Protein AF-A0A4W5PCU2-F1 (afdb_monomer_lite)

Radius of gyration: 18.95 Å; chains: 1; bounding box: 36×17×60 Å

pLDDT: mean 95.08, std 8.67, range [54.59, 98.75]

InterPro domains:
  IPR038704 YEATS superfamily [G3DSA:2.60.40.1970] (1-49)
  IPR052790 YEATS domain-containing [PTHR47827] (1-48)
  IPR055129 YEATS domain [PS51037] (1-49)

Organism: NCBI:txid62062

Secondary structure (DSSP, 8-state):
-----------EEEEEEEE-SS--TT---EEEEEEEE-GGG---TTT--

Structure (mmCIF, N/CA/C/O backbone):
data_AF-A0A4W5PCU2-F1
#
_entry.id   AF-A0A4W5PCU2-F1
#
loop_
_atom_site.group_PDB
_atom_site.id
_atom_site.type_symbol
_atom_site.label_atom_id
_atom_site.label_alt_id
_atom_site.label_comp_id
_atom_site.label_asym_id
_atom_site.label_entity_id
_atom_site.label_seq_id
_atom_site.pdbx_PDB_ins_code
_atom_site.Cartn_x
_atom_site.Cartn_y
_atom_site.Cartn_z
_atom_site.occupancy
_atom_site.B_iso_or_equiv
_atom_site.auth_seq_id
_atom_site.auth_comp_id
_atom_site.auth_asym_id
_atom_site.auth_atom_id
_atom_site.pdbx_PDB_model_num
ATOM 1 N N . MET A 1 1 ? -22.540 -1.700 34.948 1.00 54.59 1 MET A N 1
ATOM 2 C CA . MET A 1 1 ? -22.066 -0.477 34.268 1.00 54.59 1 MET A CA 1
ATOM 3 C C . MET A 1 1 ? -22.219 -0.694 32.775 1.00 54.59 1 MET A C 1
ATOM 5 O O . MET A 1 1 ? -21.734 -1.707 32.294 1.00 54.59 1 MET A O 1
ATOM 9 N N . ALA A 1 2 ? -22.938 0.174 32.064 1.00 60.34 2 ALA A N 1
ATOM 10 C CA . ALA A 1 2 ? -23.022 0.098 30.607 1.00 60.34 2 ALA A CA 1
ATOM 11 C C . ALA A 1 2 ? -21.864 0.917 30.026 1.00 60.34 2 ALA A C 1
ATOM 13 O O . ALA A 1 2 ? -21.927 2.143 30.009 1.00 60.34 2 ALA A O 1
ATOM 14 N N . THR A 1 3 ? -20.775 0.259 29.634 1.00 77.88 3 THR A N 1
ATOM 15 C CA . THR A 1 3 ? -19.638 0.925 28.990 1.00 77.88 3 THR A CA 1
ATOM 16 C C . THR A 1 3 ? -19.776 0.782 27.483 1.00 77.88 3 THR A C 1
ATOM 18 O O . THR A 1 3 ? -19.642 -0.319 26.951 1.00 77.88 3 THR A O 1
ATOM 21 N N . SER A 1 4 ? -20.057 1.882 26.789 1.00 84.62 4 SER A N 1
ATOM 22 C CA . SER A 1 4 ? -19.887 1.954 25.341 1.00 84.62 4 SER A CA 1
ATOM 23 C C . SER A 1 4 ? -18.403 2.158 25.016 1.00 84.62 4 SER A C 1
ATOM 25 O O . SER A 1 4 ? -17.723 2.958 25.656 1.00 84.62 4 SER A O 1
ATOM 27 N N . GLY A 1 5 ? -17.885 1.407 24.042 1.00 91.12 5 GLY A N 1
ATOM 28 C CA . GLY A 1 5 ? -16.525 1.555 23.523 1.00 91.12 5 GLY A CA 1
ATOM 29 C C . GLY A 1 5 ? -16.563 2.008 22.068 1.00 91.12 5 GLY A C 1
ATOM 30 O O . GLY A 1 5 ? -17.292 1.428 21.267 1.00 91.12 5 GLY A O 1
ATOM 31 N N . ALA A 1 6 ? -15.780 3.030 21.727 1.00 95.00 6 ALA A N 1
ATOM 32 C CA . ALA A 1 6 ? -15.568 3.473 20.354 1.00 95.00 6 ALA A CA 1
ATOM 33 C C . ALA A 1 6 ? -14.079 3.360 20.023 1.00 95.00 6 ALA A C 1
ATOM 35 O O . ALA A 1 6 ? -13.232 3.830 20.781 1.00 95.00 6 ALA A O 1
ATOM 36 N N . VAL A 1 7 ? -13.766 2.725 18.896 1.00 96.25 7 VAL A N 1
ATOM 37 C CA . VAL A 1 7 ? -12.395 2.564 18.408 1.00 96.25 7 VAL A CA 1
ATOM 38 C C . VAL A 1 7 ? -12.255 3.357 17.122 1.00 96.25 7 VAL A C 1
ATOM 40 O O . VAL A 1 7 ? -13.065 3.222 16.208 1.00 96.25 7 VAL A O 1
ATOM 43 N N . GLN A 1 8 ? -11.206 4.168 17.049 1.00 96.94 8 GLN A N 1
ATOM 44 C CA . GLN A 1 8 ? -10.821 4.874 15.840 1.00 96.94 8 GLN A CA 1
ATOM 45 C C . GLN A 1 8 ? -9.464 4.355 15.376 1.00 96.94 8 GLN A C 1
ATOM 47 O O . GLN A 1 8 ? -8.522 4.260 16.160 1.00 96.94 8 GLN A O 1
ATOM 52 N N . VAL A 1 9 ? -9.362 4.055 14.086 1.00 97.00 9 VAL A N 1
ATOM 53 C CA . VAL A 1 9 ? -8.112 3.665 13.429 1.00 97.00 9 VAL A CA 1
ATOM 54 C C . VAL A 1 9 ? -7.796 4.640 12.303 1.00 97.00 9 VAL A C 1
ATOM 56 O O . VAL A 1 9 ? -8.674 5.352 11.811 1.00 97.00 9 VAL A O 1
ATOM 59 N N . LYS A 1 10 ? -6.529 4.681 11.893 1.00 98.25 10 LYS A N 1
ATOM 60 C CA . LYS A 1 10 ? -6.068 5.448 10.736 1.00 98.25 10 LYS A CA 1
ATOM 61 C C . LYS A 1 10 ? -5.366 4.505 9.773 1.00 98.25 10 LYS A C 1
ATOM 63 O O . LYS A 1 10 ? -4.559 3.682 10.195 1.00 98.25 10 LYS A O 1
ATOM 68 N N . LEU A 1 11 ? -5.670 4.659 8.493 1.00 98.25 11 LEU A N 1
ATOM 69 C CA . LEU A 1 11 ? -5.009 3.963 7.399 1.00 98.25 11 LEU A CA 1
ATOM 70 C C . LEU A 1 11 ? -4.461 5.006 6.431 1.00 98.25 11 LEU A C 1
ATOM 72 O O . LEU A 1 11 ? -5.110 6.018 6.170 1.00 98.25 11 LEU A O 1
ATOM 76 N N . GLU A 1 12 ? -3.280 4.740 5.894 1.00 98.44 12 GLU A N 1
ATOM 77 C CA . GLU A 1 12 ? -2.699 5.493 4.792 1.00 98.44 12 GLU A CA 1
ATOM 78 C C . GLU A 1 12 ? -2.863 4.692 3.505 1.00 98.44 12 GLU A C 1
ATOM 80 O O . GLU A 1 12 ? -2.393 3.556 3.399 1.00 98.44 12 GLU A O 1
ATOM 85 N N . LEU A 1 13 ? -3.520 5.304 2.523 1.00 98.44 13 LEU A N 1
ATOM 86 C CA . LEU A 1 13 ? -3.631 4.786 1.168 1.00 98.44 13 LEU A CA 1
ATOM 87 C C . LEU A 1 13 ? -2.805 5.686 0.259 1.00 98.44 13 LEU A C 1
ATOM 89 O O . LEU A 1 13 ? -2.851 6.912 0.376 1.00 98.44 13 LEU A O 1
ATOM 93 N N . GLY A 1 14 ? -2.052 5.090 -0.655 1.00 98.12 14 GLY A N 1
ATOM 94 C CA . GLY A 1 14 ? -1.215 5.862 -1.557 1.00 98.12 14 GLY A CA 1
ATOM 95 C C . GLY A 1 14 ? -0.760 5.074 -2.767 1.00 98.12 14 GLY A C 1
ATOM 96 O O . GLY A 1 14 ? -1.016 3.877 -2.902 1.00 98.12 14 GLY A O 1
ATOM 97 N N . HIS A 1 15 ? -0.074 5.775 -3.664 1.00 98.62 15 HIS A N 1
ATOM 98 C CA . HIS A 1 15 ? 0.541 5.174 -4.834 1.00 98.62 15 HIS A CA 1
ATOM 99 C C . HIS A 1 15 ? 1.843 5.887 -5.197 1.00 98.62 15 HIS A C 1
ATOM 101 O O . HIS A 1 15 ? 2.083 7.030 -4.807 1.00 98.62 15 HIS A O 1
ATOM 107 N N . ARG A 1 16 ? 2.688 5.194 -5.955 1.00 98.44 16 ARG A N 1
ATOM 108 C CA . ARG A 1 16 ? 3.833 5.764 -6.665 1.00 98.44 16 ARG A CA 1
ATOM 109 C C . ARG A 1 16 ? 3.714 5.372 -8.124 1.00 98.44 16 ARG A C 1
ATOM 111 O O . ARG A 1 16 ? 3.432 4.214 -8.415 1.00 98.44 16 ARG A O 1
ATOM 118 N N . ALA A 1 17 ? 3.944 6.324 -9.014 1.00 98.50 17 ALA A N 1
ATOM 119 C CA . ALA A 1 17 ? 4.024 6.086 -10.444 1.00 98.50 17 ALA A CA 1
ATOM 120 C C . ALA A 1 17 ? 5.320 6.700 -10.970 1.00 98.50 17 ALA A C 1
ATOM 122 O O . ALA A 1 17 ? 5.696 7.805 -10.576 1.00 98.50 17 ALA A O 1
ATOM 123 N N . GLN A 1 18 ? 6.004 5.978 -11.848 1.00 98.62 18 GLN A N 1
ATOM 124 C CA . GLN A 1 18 ? 7.242 6.412 -12.468 1.00 98.62 18 GLN A CA 1
ATOM 125 C C . GLN A 1 18 ? 7.157 6.200 -13.973 1.00 98.62 18 GLN A C 1
ATOM 127 O O . GLN A 1 18 ? 6.844 5.108 -14.447 1.00 98.62 18 GLN A O 1
ATOM 132 N N . VAL A 1 19 ? 7.471 7.254 -14.724 1.00 98.44 19 VAL A N 1
ATOM 133 C CA . VAL A 1 19 ? 7.583 7.184 -16.182 1.00 98.44 19 VAL A CA 1
ATOM 134 C C . VAL A 1 19 ? 8.711 6.219 -16.544 1.00 98.44 19 VAL A C 1
ATOM 136 O O . VAL A 1 19 ? 9.842 6.349 -16.063 1.00 98.44 19 VAL A O 1
ATOM 139 N N . ARG A 1 20 ? 8.420 5.257 -17.418 1.00 98.25 20 ARG A N 1
ATOM 140 C CA . ARG A 1 20 ? 9.419 4.328 -17.943 1.00 98.25 20 ARG A CA 1
ATOM 141 C C . ARG A 1 20 ? 10.307 5.030 -18.963 1.00 98.25 20 ARG A C 1
ATOM 143 O O . ARG A 1 20 ? 9.835 5.806 -19.787 1.00 98.25 20 ARG A O 1
ATOM 150 N N . LYS A 1 21 ? 11.595 4.675 -18.984 1.00 98.25 21 LYS A N 1
ATOM 151 C CA . LYS A 1 21 ? 12.535 5.164 -20.014 1.00 98.25 21 LYS A CA 1
ATOM 152 C C . LYS A 1 21 ? 12.143 4.710 -21.427 1.00 98.25 21 LYS A C 1
ATOM 154 O O . LYS A 1 21 ? 12.390 5.425 -22.390 1.00 98.25 21 LYS A O 1
ATOM 159 N N . LYS A 1 22 ? 11.550 3.519 -21.544 1.00 98.25 22 LYS A N 1
ATOM 160 C CA . LYS A 1 22 ? 10.974 2.974 -22.777 1.00 98.25 22 LYS A CA 1
ATOM 161 C C . LYS A 1 22 ? 9.669 2.241 -22.439 1.00 98.25 22 LYS A C 1
ATOM 163 O O . LYS A 1 22 ? 9.654 1.517 -21.432 1.00 98.25 22 LYS A O 1
ATOM 168 N N . PRO A 1 23 ? 8.608 2.388 -23.253 1.00 98.62 23 PRO A N 1
ATOM 169 C CA . PRO A 1 23 ? 7.382 1.622 -23.064 1.00 98.62 23 PRO A CA 1
ATOM 170 C C . PRO A 1 23 ? 7.618 0.106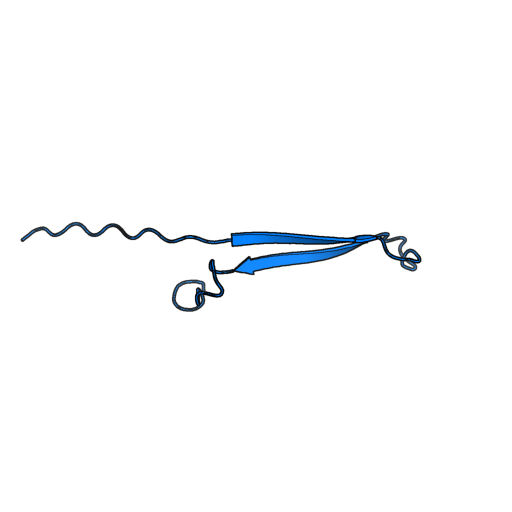 -23.123 1.00 98.62 23 PRO A C 1
ATOM 172 O O . PRO A 1 23 ? 8.599 -0.348 -23.723 1.00 98.62 23 PRO A O 1
ATOM 175 N N . THR A 1 24 ? 6.737 -0.681 -22.500 1.00 98.31 24 THR A N 1
ATOM 176 C CA . THR A 1 24 ? 6.737 -2.146 -22.673 1.00 98.31 24 THR A CA 1
ATOM 177 C C . THR A 1 24 ? 6.362 -2.527 -24.110 1.00 98.31 24 THR A C 1
ATOM 179 O O . THR A 1 24 ? 5.987 -1.667 -24.909 1.00 98.31 24 THR A O 1
ATOM 182 N N . VAL A 1 25 ? 6.463 -3.812 -24.462 1.00 98.31 25 VAL A N 1
ATOM 183 C CA . VAL A 1 25 ? 6.071 -4.302 -25.799 1.00 98.31 25 VAL A CA 1
ATOM 184 C C . VAL A 1 25 ? 4.577 -4.071 -26.049 1.00 98.31 25 VAL A C 1
ATOM 186 O O . VAL A 1 25 ? 4.173 -3.737 -27.156 1.00 98.31 25 VAL A O 1
ATOM 189 N N . GLU A 1 26 ? 3.777 -4.165 -24.993 1.00 98.38 26 GLU A N 1
ATOM 190 C CA . GLU A 1 26 ? 2.344 -3.878 -24.956 1.00 98.38 26 GLU A CA 1
ATOM 191 C C . GLU A 1 26 ? 2.036 -2.369 -24.939 1.00 98.38 26 GLU A C 1
ATOM 193 O O . GLU A 1 26 ? 0.877 -1.974 -25.033 1.00 98.38 26 GLU A O 1
ATOM 198 N N . GLY A 1 27 ? 3.059 -1.515 -24.818 1.00 98.38 27 GLY A N 1
ATOM 199 C CA . GLY A 1 27 ? 2.929 -0.059 -24.850 1.00 98.38 27 GLY A CA 1
ATOM 200 C C . GLY A 1 27 ? 2.742 0.619 -23.490 1.00 98.38 27 GLY A C 1
ATOM 201 O O . GLY A 1 27 ? 2.454 1.815 -23.456 1.00 98.38 27 GLY A O 1
ATOM 202 N N . PHE A 1 28 ? 2.929 -0.071 -22.358 1.00 98.56 28 PHE A N 1
ATOM 203 C CA . PHE A 1 28 ? 2.781 0.564 -21.043 1.00 98.56 28 PHE A CA 1
ATOM 204 C C . PHE A 1 28 ? 3.901 1.567 -20.770 1.00 98.56 28 PHE A C 1
ATOM 206 O O . PHE A 1 28 ? 5.082 1.263 -20.930 1.00 98.56 28 PHE A O 1
ATOM 213 N N . THR A 1 29 ? 3.527 2.767 -20.328 1.00 98.50 29 THR A N 1
ATOM 214 C CA . THR A 1 29 ? 4.436 3.919 -20.207 1.00 98.50 29 THR A CA 1
ATO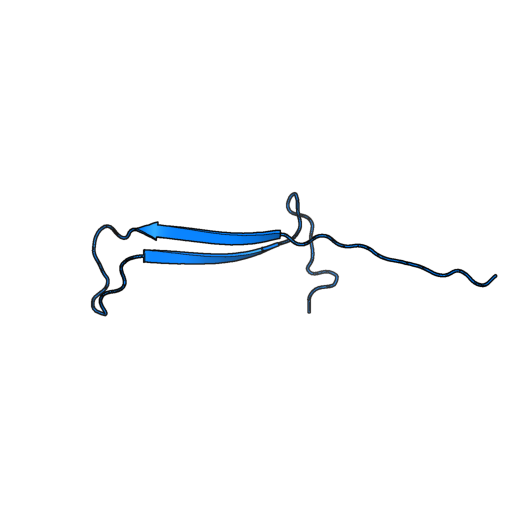M 215 C C . THR A 1 29 ? 4.892 4.204 -18.782 1.00 98.50 29 THR A C 1
ATOM 217 O O . THR A 1 29 ? 5.864 4.932 -18.596 1.00 98.50 29 THR A O 1
ATOM 220 N N . HIS A 1 30 ? 4.220 3.639 -17.781 1.00 98.75 30 HIS A N 1
ATOM 2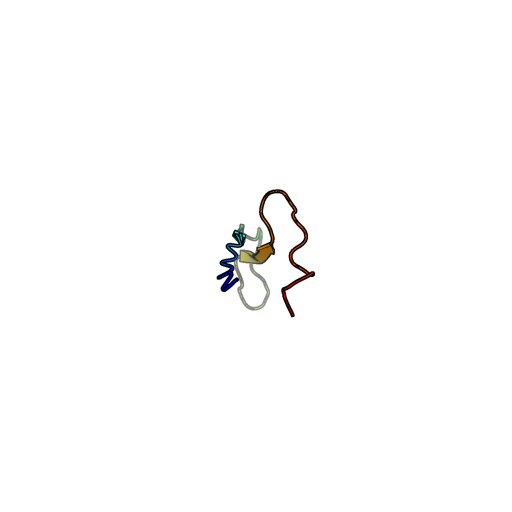21 C CA . HIS A 1 30 ? 4.498 3.889 -16.372 1.00 98.75 30 HIS A CA 1
ATOM 222 C C . HIS A 1 30 ? 4.588 2.580 -15.602 1.00 98.75 30 HIS A C 1
ATOM 224 O O . HIS A 1 30 ? 3.752 1.696 -15.781 1.00 98.75 30 HIS A O 1
ATOM 230 N N . ASP A 1 31 ? 5.568 2.507 -14.709 1.00 98.50 31 ASP A N 1
ATOM 231 C CA . ASP A 1 31 ? 5.566 1.543 -13.618 1.00 98.50 31 ASP A CA 1
ATOM 232 C C . ASP A 1 31 ? 4.845 2.176 -12.436 1.00 98.50 31 ASP A C 1
ATOM 234 O O . ASP A 1 31 ? 5.057 3.352 -12.127 1.00 98.50 31 ASP A O 1
ATOM 238 N N . TRP A 1 32 ? 3.976 1.423 -11.774 1.00 98.44 32 TRP A N 1
ATOM 239 C CA . TRP A 1 32 ? 3.226 1.942 -10.641 1.00 98.44 32 TRP A CA 1
ATOM 240 C C . TRP A 1 32 ? 3.057 0.896 -9.546 1.00 98.44 32 TRP A C 1
ATOM 242 O O . TRP A 1 32 ? 3.111 -0.309 -9.777 1.00 98.44 32 TRP A O 1
ATOM 252 N N . MET A 1 33 ? 2.860 1.388 -8.329 1.00 98.44 33 MET A N 1
ATOM 253 C CA . MET A 1 33 ? 2.559 0.602 -7.140 1.00 98.44 33 MET A CA 1
ATOM 254 C C . MET A 1 33 ? 1.505 1.349 -6.331 1.00 98.44 33 MET A C 1
ATOM 256 O O . MET A 1 33 ? 1.628 2.555 -6.126 1.00 98.44 33 MET A O 1
ATOM 260 N N . VAL A 1 34 ? 0.509 0.625 -5.831 1.00 98.50 34 VAL A N 1
ATOM 261 C CA . VAL A 1 34 ? -0.462 1.108 -4.841 1.00 98.50 34 VAL A CA 1
ATOM 262 C C . VAL A 1 34 ? -0.209 0.417 -3.504 1.00 98.50 34 VAL A C 1
ATOM 264 O O . VAL A 1 34 ? 0.261 -0.720 -3.480 1.00 98.50 34 VAL A O 1
ATOM 267 N N . PHE A 1 35 ? -0.499 1.085 -2.390 1.00 98.00 35 PHE A N 1
ATOM 268 C CA . PHE A 1 35 ? -0.319 0.509 -1.058 1.00 98.00 35 PHE A CA 1
ATOM 269 C C . PHE A 1 35 ? -1.410 0.942 -0.076 1.00 98.00 35 PHE A C 1
ATO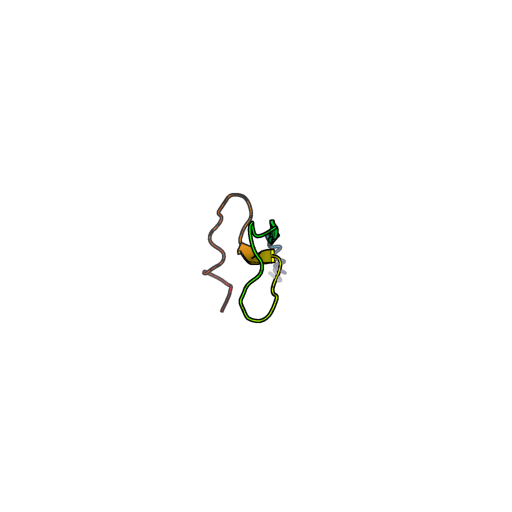M 271 O O . PHE A 1 35 ? -1.984 2.028 -0.189 1.00 98.00 35 PHE A O 1
ATOM 278 N N . VAL A 1 36 ? -1.628 0.087 0.926 1.00 98.12 36 VAL A N 1
ATOM 279 C CA . VAL A 1 36 ? -2.376 0.369 2.156 1.00 98.12 36 VAL A CA 1
ATOM 280 C C . VAL A 1 36 ? -1.450 0.051 3.325 1.00 98.12 36 VAL A C 1
ATOM 282 O O . VAL A 1 36 ? -0.843 -1.019 3.354 1.00 98.12 36 VAL A O 1
ATOM 285 N N . ARG A 1 37 ? -1.305 0.973 4.276 1.00 98.00 37 ARG A N 1
ATOM 286 C CA . ARG A 1 37 ? -0.445 0.784 5.454 1.00 98.00 37 ARG A CA 1
ATOM 287 C C . ARG A 1 37 ? -0.961 1.550 6.670 1.00 98.00 37 ARG A C 1
ATOM 289 O O . ARG A 1 37 ? -1.826 2.412 6.544 1.00 98.00 37 ARG A O 1
ATOM 296 N N . GLY A 1 38 ? -0.407 1.251 7.842 1.00 97.75 38 GLY A N 1
ATOM 297 C CA . GLY A 1 38 ? -0.580 2.091 9.025 1.00 97.75 38 GLY A CA 1
ATOM 298 C C . GLY A 1 38 ? 0.314 3.337 8.967 1.00 97.75 38 GLY A C 1
ATOM 299 O O . GLY A 1 38 ? 1.396 3.276 8.368 1.00 97.75 38 GLY A O 1
ATOM 300 N N . PRO A 1 39 ? -0.098 4.461 9.584 1.00 97.69 39 PRO A N 1
ATOM 301 C CA . PRO A 1 39 ? 0.770 5.626 9.733 1.00 97.69 39 PRO A CA 1
ATOM 302 C C . PRO A 1 39 ? 2.019 5.269 10.540 1.00 97.69 39 PRO A C 1
ATOM 304 O O . PRO A 1 39 ? 1.971 4.381 11.392 1.00 97.69 39 PRO A O 1
ATOM 307 N N . GLU A 1 40 ? 3.140 5.933 10.256 1.00 96.19 40 GLU A N 1
ATOM 308 C CA . GLU A 1 40 ? 4.413 5.749 10.981 1.00 96.19 40 GLU A CA 1
ATOM 309 C C . GLU A 1 40 ? 4.873 4.277 11.087 1.00 96.19 40 GLU A C 1
ATOM 311 O O . GLU A 1 40 ? 5.527 3.880 12.045 1.00 96.19 40 GLU A O 1
ATOM 316 N N . HIS A 1 41 ? 4.550 3.455 10.081 1.00 91.50 41 HIS A N 1
ATOM 317 C CA . HIS A 1 41 ? 4.844 2.012 10.044 1.00 91.50 41 HIS A CA 1
ATOM 318 C C . HIS A 1 41 ? 4.146 1.183 11.141 1.00 91.50 41 HIS A C 1
ATOM 320 O O . HIS A 1 41 ? 4.598 0.088 11.476 1.00 91.50 41 HIS A O 1
ATOM 326 N N . THR A 1 42 ? 3.021 1.661 11.678 1.00 97.00 42 THR A N 1
ATOM 327 C CA . THR A 1 42 ? 2.191 0.883 12.611 1.00 97.00 42 THR A CA 1
ATOM 328 C C . THR A 1 42 ? 1.667 -0.411 11.976 1.00 97.00 42 THR A C 1
ATOM 330 O O . THR A 1 42 ? 1.276 -0.449 10.805 1.00 97.00 42 THR A O 1
ATOM 333 N N . ASN A 1 43 ? 1.656 -1.495 12.761 1.00 97.25 43 ASN A N 1
ATOM 334 C CA . ASN A 1 43 ? 1.223 -2.806 12.286 1.00 97.25 43 ASN A CA 1
ATOM 335 C C . ASN A 1 43 ? -0.310 -2.909 12.244 1.00 97.25 43 ASN A C 1
ATOM 337 O O . ASN A 1 43 ? -0.964 -3.024 13.278 1.00 97.25 43 ASN A O 1
ATO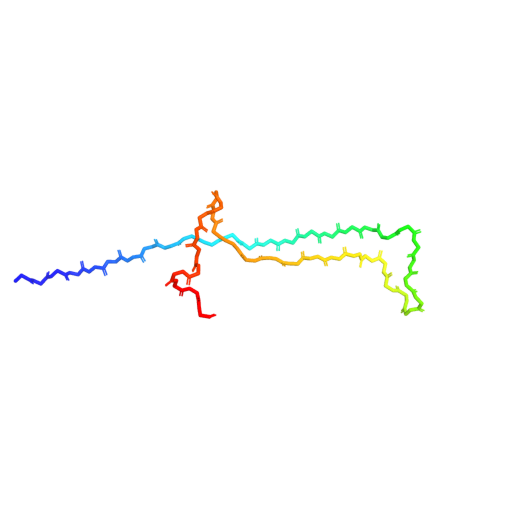M 341 N N . ILE A 1 44 ? -0.876 -2.917 11.037 1.00 98.12 44 ILE A N 1
ATOM 342 C CA . ILE A 1 44 ? -2.325 -3.053 10.820 1.00 98.12 44 ILE A CA 1
ATOM 343 C C . ILE A 1 44 ? -2.781 -4.510 10.651 1.00 98.12 44 ILE A C 1
ATOM 345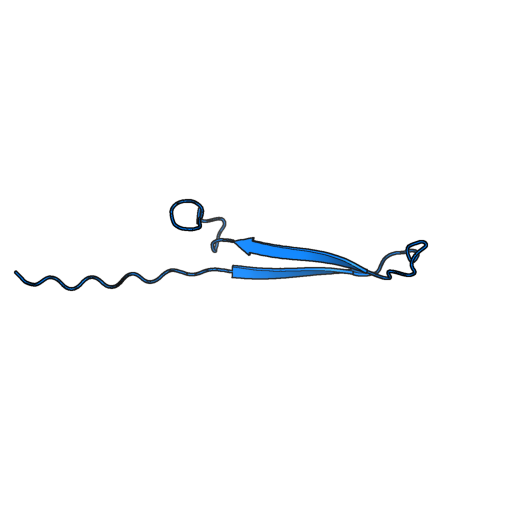 O O . ILE A 1 44 ? -3.980 -4.778 10.667 1.00 98.12 44 ILE A O 1
ATOM 349 N N . GLN A 1 45 ? -1.854 -5.471 10.541 1.00 97.62 45 GLN A N 1
ATOM 350 C CA . GLN A 1 45 ? -2.184 -6.893 10.334 1.00 97.62 45 GLN A CA 1
ATOM 351 C C . GLN A 1 45 ? -2.980 -7.496 11.496 1.00 97.62 45 GLN A C 1
ATOM 353 O O . GLN A 1 45 ? -3.628 -8.522 11.341 1.00 97.62 45 GLN A O 1
ATOM 358 N N . HIS A 1 46 ? -2.962 -6.853 12.664 1.00 97.44 46 HIS A N 1
ATOM 359 C CA . HIS A 1 46 ? -3.754 -7.277 13.815 1.00 97.44 46 HIS A CA 1
ATOM 360 C C . HIS A 1 46 ? -5.269 -7.231 13.565 1.00 97.44 46 HIS A C 1
ATOM 362 O O . HIS A 1 46 ? -6.004 -7.956 14.229 1.00 97.44 46 HIS A O 1
ATOM 368 N N . PHE A 1 47 ? -5.740 -6.376 12.650 1.00 96.38 47 PHE A N 1
ATOM 369 C CA . PHE A 1 47 ? -7.173 -6.180 12.395 1.00 96.38 47 PHE A CA 1
ATOM 370 C C . PHE A 1 47 ? -7.552 -6.160 10.906 1.00 96.38 47 PHE A C 1
ATOM 372 O O . PHE A 1 47 ? -8.739 -6.131 10.582 1.00 96.38 47 PHE A O 1
ATOM 379 N N . VAL A 1 48 ? -6.573 -6.182 9.999 1.00 94.75 48 VAL A N 1
ATOM 380 C CA . VAL A 1 48 ? -6.790 -6.357 8.558 1.00 94.75 48 VAL A CA 1
ATOM 381 C C . VAL A 1 48 ? -6.722 -7.851 8.228 1.00 94.75 48 VAL A C 1
ATOM 383 O O . VAL A 1 48 ? -5.735 -8.500 8.565 1.00 94.75 48 VAL A O 1
ATOM 386 N N . LYS A 1 49 ? -7.785 -8.382 7.609 1.00 88.62 49 LYS A N 1
ATOM 387 C CA . LYS A 1 49 ? -7.934 -9.798 7.232 1.00 88.62 49 LYS A CA 1
ATOM 388 C C . LYS A 1 49 ? -7.250 -10.125 5.907 1.00 88.62 49 LYS A C 1
ATOM 390 O O . LYS A 1 49 ? -7.271 -9.248 5.016 1.00 88.62 49 LYS A O 1
#

Sequence (49 aa):
MATSGAVQVKLELGHRAQVRKKPTVEGFTHDWMVFVRGPEHTNIQHFVK

Foldseek 3Di:
DDDDDDDDFDKDKDKDKDADPDADPVGHGIDMDIDIAGPPRDDPVVPDD